Protein AF-A0A1X7T385-F1 (afdb_monomer_lite)

Radius of gyration: 18.66 Å; chains: 1; bounding box: 52×32×52 Å

Sequence (163 aa):
TSIYALPVKDVCILDEIYEFQWEFSDILNKTKDAFKPKLLSKVIDYLETHVHALLGPNKNNEAAMQGVKEELHNIESIKDLFMVLQRKYISWFNYELIVKLVDVFLPNNRSLKRTWSDYKEKLKDYLLNSGGLLTDADALEFGITDVPPGTRVMIAKVDRDDY

pLDDT: mean 78.43, std 21.64, range [30.3, 98.25]

Organism: Amphimedon queenslandica (NCBI:txid400682)

Foldseek 3Di:
DDPPPDPPPVVVLVVVVVVLQVLLVVLLVVLLVPDDFVCLVVVLVVCLVVLCVQCDDPRPDPVSSVVVNVCSVPDNGSVSVSVVCDVARAGSVRCVSSLVCCCVPVVVPVVSNVSVVVSVVVVVCCVVVVVPQFDQDDCVVVPNDPDPPPDGDGDHDDPDDHD

Secondary structure (DSSP, 8-state):
----------HHHHHHHHHHHHHHHHHHHHHHHHS-GGGHHHHHHHHHHTHHHHH-TTS--HHHHHHHHHHHHT--SHHHHHHHHHHHT--SS--HHHHHHHHHH-TT-HHHHHHHHHHHHHHHHHHHH-SSS-----GGGGT--SSPTTPPPP----SSS--

Structure (mmCIF, N/CA/C/O backbone):
data_AF-A0A1X7T385-F1
#
_entry.id   AF-A0A1X7T385-F1
#
loop_
_atom_site.group_PDB
_atom_site.id
_atom_site.type_symbol
_atom_site.label_atom_id
_atom_site.label_alt_id
_atom_site.label_comp_id
_atom_site.label_asym_id
_atom_site.label_entity_id
_atom_site.label_seq_id
_atom_site.pdbx_PDB_ins_code
_atom_site.Cartn_x
_atom_site.Cartn_y
_atom_site.Cartn_z
_atom_site.occupancy
_atom_site.B_iso_or_equiv
_atom_site.auth_seq_id
_atom_site.auth_comp_id
_atom_site.auth_asym_id
_atom_site.auth_atom_id
_atom_site.pdbx_PDB_model_num
ATOM 1 N N . THR A 1 1 ? 38.751 12.475 -33.445 1.00 33.59 1 THR A N 1
ATOM 2 C CA . THR A 1 1 ? 37.359 12.950 -33.558 1.00 33.59 1 THR A CA 1
ATOM 3 C C . THR A 1 1 ? 36.572 12.357 -32.412 1.00 33.59 1 THR A C 1
ATOM 5 O O . THR A 1 1 ? 36.257 11.179 -32.463 1.00 33.59 1 THR A O 1
ATOM 8 N N . SER A 1 2 ? 36.385 13.114 -31.328 1.00 30.31 2 SER A N 1
ATOM 9 C CA . SER A 1 2 ? 35.578 12.679 -30.181 1.00 30.31 2 SER A CA 1
ATOM 10 C C . SER A 1 2 ? 34.128 13.045 -30.476 1.00 30.31 2 SER A C 1
ATOM 12 O O . SER A 1 2 ? 33.809 14.229 -30.578 1.00 30.31 2 SER A O 1
ATOM 14 N N . ILE A 1 3 ? 33.279 12.045 -30.701 1.00 30.30 3 ILE A N 1
ATOM 15 C CA . ILE A 1 3 ? 31.838 12.251 -30.834 1.00 30.30 3 ILE A CA 1
ATOM 16 C C . ILE A 1 3 ? 31.303 12.263 -29.406 1.00 30.30 3 ILE A C 1
ATOM 18 O O . ILE A 1 3 ? 31.036 11.216 -28.824 1.00 30.30 3 ILE A O 1
ATOM 22 N N . TYR A 1 4 ? 31.196 13.454 -28.822 1.00 34.31 4 TYR A N 1
ATOM 23 C CA . TYR A 1 4 ? 30.335 13.654 -27.664 1.00 34.31 4 TYR A CA 1
ATOM 24 C C . TYR A 1 4 ? 28.898 13.421 -28.134 1.00 34.31 4 TYR A C 1
ATOM 26 O O . TYR A 1 4 ? 28.239 14.332 -28.633 1.00 34.31 4 TYR A O 1
ATOM 34 N N . ALA A 1 5 ? 28.432 12.178 -28.029 1.00 32.97 5 ALA A N 1
ATOM 35 C CA . ALA A 1 5 ? 27.012 11.896 -28.021 1.00 32.97 5 ALA A CA 1
ATOM 36 C C . ALA A 1 5 ? 26.462 12.536 -26.742 1.00 32.97 5 ALA A C 1
ATOM 38 O O . ALA A 1 5 ? 26.707 12.058 -25.635 1.00 32.97 5 ALA A O 1
ATOM 39 N N . LEU A 1 6 ? 25.786 13.676 -26.891 1.00 35.19 6 LEU A N 1
ATOM 40 C CA . LEU A 1 6 ? 24.875 14.165 -25.862 1.00 35.19 6 LEU A CA 1
ATOM 41 C C . LEU A 1 6 ? 23.955 12.991 -25.497 1.00 35.19 6 LEU A C 1
ATOM 43 O O . LEU A 1 6 ? 23.454 12.348 -26.425 1.00 35.19 6 LEU A O 1
ATOM 47 N N . PRO A 1 7 ? 23.734 12.678 -24.206 1.00 40.31 7 PRO A N 1
ATOM 48 C CA . PRO A 1 7 ? 22.758 11.669 -23.855 1.00 40.31 7 PRO A CA 1
ATOM 49 C C . PRO A 1 7 ? 21.429 12.222 -24.348 1.00 40.31 7 PRO A C 1
ATOM 51 O O . PRO A 1 7 ? 20.916 13.209 -23.813 1.00 40.31 7 PRO A O 1
ATOM 54 N N . VAL A 1 8 ? 20.909 11.637 -25.424 1.00 39.66 8 VAL A N 1
ATOM 55 C CA . VAL A 1 8 ? 19.504 11.777 -25.768 1.00 39.66 8 VAL A CA 1
ATOM 56 C C . VAL A 1 8 ? 18.807 11.178 -24.558 1.00 39.66 8 VAL A C 1
ATOM 58 O O . VAL A 1 8 ? 18.740 9.964 -24.419 1.00 39.66 8 VAL A O 1
ATOM 61 N N . LYS A 1 9 ? 18.435 12.023 -23.590 1.00 44.94 9 LYS A N 1
ATOM 62 C CA . LYS A 1 9 ? 17.489 11.642 -22.549 1.00 44.94 9 LYS A CA 1
ATOM 63 C C . LYS A 1 9 ? 16.287 11.152 -23.328 1.00 44.94 9 LYS A C 1
ATOM 65 O O . LYS A 1 9 ? 15.643 11.965 -23.987 1.00 44.94 9 LYS A O 1
ATOM 70 N N . ASP A 1 10 ? 16.103 9.841 -23.354 1.00 53.50 10 ASP A 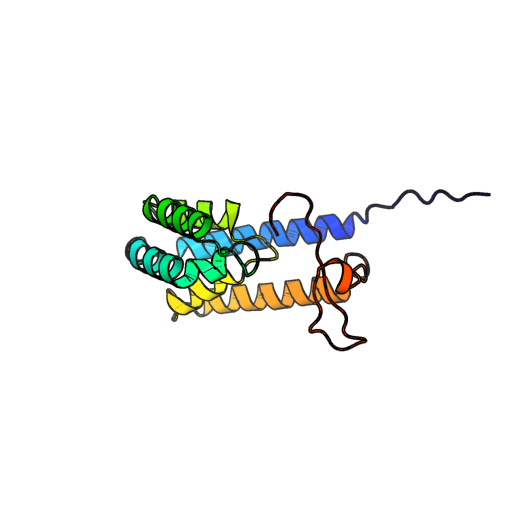N 1
ATOM 71 C CA . ASP A 1 10 ? 15.069 9.184 -24.133 1.00 53.50 10 ASP A CA 1
ATOM 72 C C . ASP A 1 10 ? 13.727 9.699 -23.613 1.00 53.50 10 ASP A C 1
ATOM 74 O O . ASP A 1 10 ? 13.248 9.285 -22.559 1.00 53.50 10 ASP A O 1
ATOM 78 N N . VAL A 1 11 ? 13.176 10.710 -24.287 1.00 53.72 11 VAL A N 1
ATOM 79 C CA . VAL A 1 11 ? 11.962 11.420 -23.863 1.00 53.72 11 VAL A CA 1
ATOM 80 C C . VAL A 1 11 ? 10.819 10.417 -23.679 1.00 53.72 11 VAL A C 1
ATOM 82 O O . VAL A 1 11 ? 10.087 10.505 -22.700 1.00 53.72 11 VAL A O 1
ATOM 85 N N . CYS A 1 12 ? 10.784 9.378 -24.519 1.00 58.69 12 CYS A N 1
ATOM 86 C CA . CYS A 1 12 ? 9.847 8.261 -24.435 1.00 58.69 12 CYS A CA 1
ATOM 87 C C . CYS A 1 12 ? 9.890 7.526 -23.082 1.00 58.69 12 CYS A C 1
ATOM 89 O O . CYS A 1 12 ? 8.848 7.171 -22.545 1.00 58.69 12 CYS A O 1
ATOM 91 N N . ILE A 1 13 ? 11.076 7.329 -22.496 1.00 60.28 13 ILE A N 1
ATOM 92 C CA . ILE A 1 13 ? 11.224 6.638 -21.205 1.00 60.28 13 ILE A CA 1
ATOM 93 C C . ILE A 1 13 ? 10.662 7.495 -20.065 1.00 60.28 13 ILE A C 1
ATOM 95 O O . ILE A 1 13 ? 10.033 6.973 -19.144 1.00 60.28 13 ILE A O 1
ATOM 99 N N . LEU A 1 14 ? 10.890 8.811 -20.115 1.00 64.38 14 LEU A N 1
ATOM 100 C CA . LEU A 1 14 ? 10.372 9.742 -19.110 1.00 64.38 14 LEU A CA 1
ATOM 101 C C . LEU A 1 14 ? 8.848 9.874 -19.191 1.00 64.38 14 LEU A C 1
ATOM 103 O O . LEU A 1 14 ? 8.202 9.938 -18.145 1.00 64.38 14 LEU A O 1
ATOM 107 N N . ASP A 1 15 ? 8.292 9.858 -20.402 1.00 73.31 15 ASP A N 1
ATOM 108 C CA . ASP A 1 15 ? 6.846 9.859 -20.623 1.00 73.31 15 ASP A CA 1
ATOM 109 C C . ASP A 1 15 ? 6.210 8.578 -20.055 1.00 73.31 15 ASP A C 1
ATOM 111 O O . ASP A 1 15 ? 5.235 8.650 -19.313 1.00 73.31 15 ASP A O 1
ATOM 115 N N . GLU A 1 16 ? 6.806 7.403 -20.282 1.00 75.56 16 GLU A N 1
ATOM 116 C CA . GLU A 1 16 ? 6.293 6.138 -19.734 1.00 75.56 16 GLU A CA 1
ATOM 117 C C . GLU A 1 16 ? 6.345 6.085 -18.195 1.00 75.56 16 GLU A C 1
ATOM 119 O O . GLU A 1 16 ? 5.379 5.653 -17.562 1.00 75.56 16 GLU A O 1
ATOM 124 N N . ILE A 1 17 ? 7.420 6.576 -17.561 1.00 81.19 17 ILE A N 1
ATOM 125 C CA . ILE A 1 17 ? 7.496 6.678 -16.089 1.00 81.19 17 ILE A CA 1
ATOM 126 C C . ILE A 1 17 ? 6.423 7.625 -15.552 1.00 81.19 17 ILE A C 1
ATOM 128 O O . ILE A 1 17 ? 5.809 7.338 -14.521 1.00 81.19 17 ILE A O 1
ATOM 132 N N . TYR A 1 18 ? 6.200 8.753 -16.226 1.00 81.56 18 TYR A N 1
ATOM 133 C CA . TYR A 1 18 ? 5.157 9.697 -15.842 1.00 81.56 18 TYR A CA 1
ATOM 134 C C . TYR A 1 18 ? 3.771 9.042 -15.889 1.00 81.56 18 TYR A C 1
ATOM 136 O O . TYR A 1 18 ? 3.006 9.162 -14.930 1.00 81.56 18 TYR A O 1
ATOM 144 N N . GLU A 1 19 ? 3.485 8.262 -16.934 1.00 88.69 19 GLU A N 1
ATOM 145 C CA . GLU A 1 19 ? 2.245 7.489 -17.037 1.00 88.69 19 GLU A CA 1
ATOM 146 C C . GLU A 1 19 ? 2.098 6.473 -15.892 1.00 88.69 19 GLU A C 1
ATOM 148 O O . GLU A 1 19 ? 1.021 6.371 -15.303 1.00 88.69 19 GLU A O 1
ATOM 153 N N . PHE A 1 20 ? 3.169 5.773 -15.493 1.00 89.38 20 PHE A N 1
ATOM 154 C CA . PHE A 1 20 ? 3.126 4.883 -14.322 1.00 89.38 20 PHE A CA 1
ATOM 155 C C . PHE A 1 20 ? 2.845 5.632 -13.020 1.00 89.38 20 PHE A C 1
ATOM 157 O O . PHE A 1 20 ? 2.046 5.170 -12.207 1.00 89.38 20 PHE A O 1
ATOM 164 N N . GLN A 1 21 ? 3.470 6.791 -12.807 1.00 89.38 21 GLN A N 1
ATOM 165 C CA . GLN A 1 21 ? 3.222 7.615 -11.620 1.00 89.38 21 GLN A CA 1
ATOM 166 C C . GLN A 1 21 ? 1.773 8.105 -11.560 1.00 89.38 21 GLN A C 1
ATOM 168 O O . GLN A 1 21 ? 1.163 8.127 -10.482 1.00 89.38 21 GLN A O 1
ATOM 173 N N . TRP A 1 22 ? 1.216 8.479 -12.712 1.00 93.12 22 TRP A N 1
ATOM 174 C CA . TRP A 1 22 ? -0.162 8.934 -12.823 1.00 93.12 22 TRP A CA 1
ATOM 175 C C . TRP A 1 22 ? -1.153 7.792 -12.588 1.00 93.12 22 TRP A C 1
ATOM 177 O O . TRP A 1 22 ? -2.027 7.892 -11.725 1.00 93.12 22 TRP A O 1
ATOM 187 N N . GLU A 1 23 ? -0.966 6.665 -13.275 1.00 95.94 23 GLU A N 1
ATOM 188 C CA . GLU A 1 23 ? -1.800 5.475 -13.116 1.00 95.94 23 GLU A CA 1
ATOM 189 C C . GLU A 1 23 ? -1.742 4.936 -11.682 1.00 95.94 23 GLU A C 1
ATOM 191 O O . GLU A 1 23 ? -2.782 4.651 -11.085 1.00 95.94 23 GLU A O 1
ATOM 196 N N . PHE A 1 24 ? -0.550 4.869 -11.082 1.00 95.88 24 PHE A N 1
ATOM 197 C CA . PHE A 1 24 ? -0.391 4.527 -9.672 1.00 95.88 24 PHE A CA 1
ATOM 198 C C . PHE A 1 24 ? -1.223 5.445 -8.776 1.00 95.88 24 PHE A C 1
ATOM 200 O O . PHE A 1 24 ? -1.940 4.960 -7.901 1.00 95.88 24 PHE A O 1
ATOM 207 N N . SER A 1 25 ? -1.164 6.760 -9.002 1.00 95.50 25 SER A N 1
ATOM 208 C CA . SER A 1 25 ? -1.915 7.739 -8.211 1.00 95.50 25 SER A CA 1
ATOM 209 C C . SER A 1 25 ? -3.428 7.530 -8.334 1.00 95.50 25 SER A C 1
ATOM 211 O O . SER A 1 25 ? -4.141 7.573 -7.328 1.00 95.50 25 SER A O 1
ATOM 213 N N . ASP A 1 26 ? -3.920 7.213 -9.532 1.00 97.75 26 ASP A N 1
ATOM 214 C CA . ASP A 1 26 ? -5.331 6.903 -9.775 1.00 97.75 26 ASP A CA 1
ATOM 215 C C . ASP A 1 26 ? -5.773 5.610 -9.079 1.00 97.75 26 ASP A C 1
ATOM 217 O O . ASP A 1 26 ? -6.832 5.565 -8.438 1.00 97.75 26 ASP A O 1
ATOM 221 N N . ILE A 1 27 ? -4.972 4.545 -9.178 1.00 98.00 27 ILE A N 1
ATOM 222 C CA . ILE A 1 27 ? -5.257 3.264 -8.520 1.00 98.00 27 ILE A CA 1
ATOM 223 C C . ILE A 1 27 ? -5.192 3.428 -6.997 1.00 98.00 27 ILE A C 1
ATOM 225 O O . ILE A 1 27 ? -6.048 2.899 -6.278 1.00 98.00 27 ILE A O 1
ATOM 229 N N . LEU A 1 28 ? -4.226 4.193 -6.487 1.00 97.69 28 LEU A N 1
ATOM 230 C CA . LEU A 1 28 ? -4.078 4.477 -5.065 1.00 97.69 28 LEU A CA 1
ATOM 231 C C . LEU A 1 28 ? -5.268 5.280 -4.535 1.00 97.69 28 LEU A C 1
ATOM 233 O O . LEU A 1 28 ? -5.810 4.942 -3.482 1.00 97.69 28 LEU A O 1
ATOM 237 N N . ASN A 1 29 ? -5.733 6.285 -5.281 1.00 97.50 29 ASN A N 1
ATOM 238 C CA . ASN A 1 29 ? -6.905 7.068 -4.904 1.00 97.50 29 ASN A CA 1
ATOM 239 C C . ASN A 1 29 ? -8.171 6.195 -4.853 1.00 97.50 29 ASN A C 1
ATOM 241 O O . ASN A 1 29 ? -8.882 6.203 -3.847 1.00 97.50 29 ASN A O 1
ATOM 245 N N . LYS A 1 30 ? -8.392 5.350 -5.871 1.00 97.81 30 LYS A N 1
ATOM 246 C CA . LYS A 1 30 ? -9.484 4.355 -5.875 1.00 97.81 30 LYS A CA 1
ATOM 247 C C . LYS A 1 30 ? -9.374 3.374 -4.707 1.00 97.81 30 LYS A C 1
ATOM 249 O O . LYS A 1 30 ? -10.385 2.989 -4.121 1.00 97.81 30 LYS A O 1
ATOM 254 N N . THR A 1 31 ? -8.153 2.964 -4.365 1.00 98.25 31 THR A N 1
ATOM 255 C CA . THR A 1 31 ? -7.894 2.066 -3.236 1.00 98.25 31 THR A CA 1
ATOM 256 C C . THR A 1 31 ? -8.280 2.730 -1.924 1.00 98.25 31 THR A C 1
ATOM 258 O O . THR A 1 31 ? -9.080 2.167 -1.183 1.00 98.25 31 THR A O 1
ATOM 261 N N . LYS A 1 32 ? -7.783 3.943 -1.666 1.00 97.94 32 LYS A N 1
ATOM 262 C CA . LYS A 1 32 ? -8.115 4.747 -0.484 1.00 97.94 32 LYS A CA 1
ATOM 263 C C . LYS A 1 32 ? -9.628 4.893 -0.310 1.00 97.94 32 LYS A C 1
ATOM 265 O O . LYS A 1 32 ? -10.135 4.643 0.780 1.00 97.94 32 LYS A O 1
ATOM 270 N N . ASP A 1 33 ? -10.352 5.221 -1.377 1.00 97.44 33 ASP A N 1
ATOM 271 C CA . ASP A 1 33 ? -11.806 5.422 -1.325 1.00 97.44 33 ASP A CA 1
ATOM 272 C C . ASP A 1 33 ? -12.579 4.129 -0.991 1.00 97.44 33 ASP A C 1
ATOM 274 O O . ASP A 1 33 ? -13.685 4.174 -0.445 1.00 97.44 33 ASP A O 1
ATOM 278 N N . ALA A 1 34 ? -11.996 2.955 -1.257 1.00 97.69 34 ALA A N 1
ATOM 279 C CA . ALA A 1 34 ? -12.579 1.669 -0.882 1.00 97.69 34 ALA A CA 1
ATOM 280 C C . ALA A 1 34 ? -12.410 1.333 0.616 1.00 97.69 34 ALA A C 1
ATOM 282 O O . ALA A 1 34 ? -13.168 0.512 1.151 1.00 97.69 34 ALA A O 1
ATOM 283 N N . PHE A 1 35 ? -11.452 1.955 1.313 1.00 97.81 35 PHE A N 1
ATOM 284 C CA . PHE A 1 35 ? -11.240 1.750 2.745 1.00 97.81 35 PHE A CA 1
ATOM 285 C C . PHE A 1 35 ? -12.243 2.561 3.568 1.00 97.81 35 PHE A C 1
ATOM 287 O O . PHE A 1 35 ? -12.204 3.786 3.652 1.00 97.81 35 PHE A O 1
ATOM 294 N N . LYS A 1 36 ? -13.153 1.854 4.243 1.00 96.38 36 LYS A N 1
ATOM 295 C CA . LYS A 1 36 ? -14.134 2.487 5.134 1.00 96.38 36 LYS A CA 1
ATOM 296 C C . LYS A 1 36 ? -13.444 3.009 6.403 1.00 96.38 36 LYS A C 1
ATOM 298 O O . LYS A 1 36 ? -12.631 2.271 6.956 1.00 96.38 36 LYS A O 1
ATOM 303 N N . PRO A 1 37 ? -13.852 4.167 6.963 1.00 97.19 37 PRO A N 1
ATOM 304 C CA . PRO A 1 37 ? -13.252 4.726 8.183 1.00 97.19 37 PRO A CA 1
ATOM 305 C C . PRO A 1 37 ? -13.163 3.742 9.357 1.00 97.19 37 PRO A C 1
ATOM 307 O O . PRO A 1 37 ? -12.160 3.687 10.053 1.00 97.19 37 PRO A O 1
ATOM 310 N N . LYS A 1 38 ? -14.168 2.872 9.520 1.00 96.38 38 LYS A N 1
ATOM 311 C CA . LYS A 1 38 ? -14.196 1.825 10.558 1.00 96.38 38 LYS A CA 1
ATOM 312 C C . LYS A 1 38 ? -13.086 0.767 10.463 1.00 96.38 38 LYS A C 1
ATOM 314 O O . LYS A 1 38 ? -12.974 -0.065 11.357 1.00 96.38 38 LYS A O 1
ATOM 319 N N . LEU A 1 39 ? -12.359 0.708 9.347 1.00 97.00 39 LEU A N 1
ATOM 320 C CA . LEU A 1 39 ? -11.226 -0.200 9.172 1.00 97.00 39 LEU A CA 1
ATOM 321 C C . LEU A 1 39 ? -9.930 0.396 9.721 1.00 97.00 39 LEU A C 1
ATOM 323 O O . LEU A 1 39 ? -8.994 -0.367 9.916 1.00 97.00 39 LEU A O 1
ATOM 327 N N . LEU A 1 40 ? -9.881 1.708 9.983 1.00 97.81 40 LEU A N 1
ATOM 328 C CA . LEU A 1 40 ? -8.653 2.425 10.317 1.00 97.81 40 LEU A CA 1
ATOM 329 C C . LEU A 1 40 ? -7.874 1.765 11.456 1.00 97.81 40 LEU A C 1
ATOM 331 O O . LEU A 1 40 ? -6.721 1.409 11.248 1.00 97.81 40 LEU A O 1
ATOM 335 N N . SER A 1 41 ? -8.512 1.534 12.608 1.00 97.00 41 SER A N 1
ATOM 336 C CA . SER A 1 41 ? -7.838 0.924 13.762 1.00 97.00 41 SER A CA 1
ATOM 337 C C . SER A 1 41 ? -7.253 -0.445 13.427 1.00 97.00 41 SER A C 1
ATOM 339 O O . SER A 1 41 ? -6.088 -0.696 13.687 1.00 97.00 41 SER A O 1
ATOM 341 N N . LYS A 1 42 ? -8.013 -1.296 12.729 1.00 97.75 42 LYS A N 1
ATOM 342 C CA . LYS A 1 42 ? -7.533 -2.625 12.325 1.00 97.75 42 LYS A CA 1
ATOM 343 C C . LYS A 1 42 ? -6.356 -2.557 11.354 1.00 97.75 42 LYS A C 1
ATOM 345 O O . LYS A 1 42 ? -5.514 -3.448 11.362 1.00 97.75 42 LYS A O 1
ATOM 350 N N . VAL A 1 43 ? -6.331 -1.547 10.484 1.00 97.69 43 VAL A N 1
ATOM 351 C CA . VAL A 1 43 ? -5.217 -1.332 9.557 1.00 97.69 43 VAL A CA 1
ATOM 352 C C . VAL A 1 43 ? -3.982 -0.852 10.312 1.00 97.69 43 VAL A C 1
ATOM 354 O O . VAL A 1 43 ? -2.905 -1.382 10.061 1.00 97.69 43 VAL A O 1
ATOM 357 N N . ILE A 1 44 ? -4.137 0.083 11.254 1.00 97.44 44 ILE A N 1
ATOM 358 C CA . ILE A 1 44 ? -3.052 0.540 12.133 1.00 97.44 44 ILE A CA 1
ATOM 359 C C . ILE A 1 44 ? -2.482 -0.645 12.922 1.00 97.44 44 ILE A C 1
ATOM 361 O O . ILE A 1 44 ? -1.294 -0.916 12.78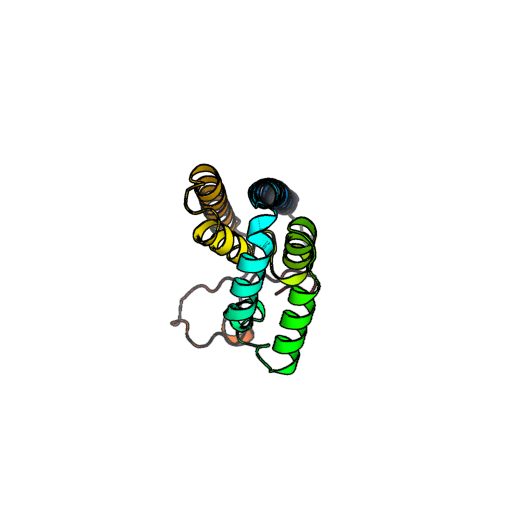9 1.00 97.44 44 ILE A O 1
ATOM 365 N N . ASP A 1 45 ? -3.321 -1.428 13.608 1.00 96.69 45 ASP A N 1
ATOM 366 C CA . ASP A 1 45 ? -2.893 -2.611 14.375 1.00 96.69 45 ASP A CA 1
ATOM 367 C C . ASP A 1 45 ? -2.102 -3.606 13.503 1.00 96.69 45 ASP A C 1
ATOM 369 O O . ASP A 1 45 ? -1.081 -4.177 13.907 1.00 96.69 45 ASP A O 1
ATOM 373 N N . TYR A 1 46 ? -2.564 -3.817 12.266 1.00 96.81 46 TYR A N 1
ATOM 374 C CA . TYR A 1 46 ? -1.879 -4.677 11.309 1.00 96.81 46 TYR A CA 1
ATOM 375 C C . TYR A 1 46 ? -0.518 -4.107 10.906 1.00 96.81 46 TYR A C 1
ATOM 377 O O . TYR A 1 46 ? 0.459 -4.851 10.875 1.00 96.81 46 TYR A O 1
ATOM 385 N N . LEU A 1 47 ? -0.427 -2.809 10.614 1.00 95.75 47 LEU A N 1
ATOM 386 C CA . LEU A 1 47 ? 0.835 -2.159 10.260 1.00 95.75 47 LEU A CA 1
ATOM 387 C C . LEU A 1 47 ? 1.819 -2.155 11.435 1.00 95.75 47 LEU A C 1
ATOM 389 O O . LEU A 1 47 ? 2.985 -2.482 11.230 1.00 95.75 47 LEU A O 1
ATOM 393 N N . GLU A 1 48 ? 1.353 -1.898 12.658 1.00 94.00 48 GLU A N 1
ATOM 394 C CA . GLU A 1 48 ? 2.158 -1.959 13.885 1.00 94.00 48 GLU A CA 1
ATOM 395 C C . GLU A 1 48 ? 2.749 -3.353 14.130 1.00 94.00 48 GLU A C 1
ATOM 397 O O . GLU A 1 48 ? 3.914 -3.490 14.515 1.00 94.00 48 GLU A O 1
ATOM 402 N N . THR A 1 49 ? 1.968 -4.400 13.847 1.00 93.19 49 THR A N 1
ATOM 403 C CA . THR A 1 49 ? 2.431 -5.795 13.922 1.00 93.19 49 THR A CA 1
ATOM 404 C C . THR A 1 49 ? 3.515 -6.092 12.878 1.00 93.19 49 THR A C 1
ATOM 406 O O . THR A 1 49 ? 4.381 -6.937 13.097 1.00 93.19 49 THR A O 1
ATOM 409 N N . HIS A 1 50 ? 3.504 -5.379 11.750 1.00 91.12 50 HIS A N 1
ATOM 410 C CA . HIS A 1 50 ? 4.396 -5.609 10.613 1.00 91.12 50 HIS A CA 1
ATOM 411 C C . HIS A 1 50 ? 5.435 -4.492 10.413 1.00 91.12 50 HIS A C 1
ATOM 413 O O . HIS A 1 50 ? 6.004 -4.380 9.328 1.00 91.12 50 HIS A O 1
ATOM 419 N N . VAL A 1 51 ? 5.749 -3.702 11.447 1.00 88.00 51 VAL A N 1
ATOM 420 C CA . VAL A 1 51 ? 6.707 -2.576 11.365 1.00 88.00 51 VAL A CA 1
ATOM 421 C C . VAL A 1 51 ? 8.070 -2.993 10.809 1.00 88.00 51 VAL A C 1
ATOM 423 O O . VAL A 1 51 ? 8.667 -2.257 10.028 1.00 88.00 51 VAL A O 1
ATOM 426 N N . HIS A 1 52 ? 8.546 -4.197 11.131 1.00 81.69 52 HIS A N 1
ATOM 427 C CA . HIS A 1 52 ? 9.792 -4.720 10.561 1.00 81.69 52 HIS A CA 1
ATOM 428 C C . HIS A 1 52 ? 9.760 -4.806 9.029 1.00 81.69 52 HIS A C 1
ATOM 430 O O . HIS A 1 52 ? 10.768 -4.542 8.380 1.00 81.69 52 HIS A O 1
ATOM 436 N N . ALA A 1 53 ? 8.609 -5.149 8.444 1.00 80.94 53 ALA A N 1
ATOM 437 C CA . ALA A 1 53 ? 8.445 -5.198 6.996 1.00 80.94 53 ALA A CA 1
ATOM 438 C C . ALA A 1 53 ? 8.371 -3.794 6.375 1.00 80.94 53 ALA A C 1
ATOM 440 O O . ALA A 1 53 ? 8.778 -3.630 5.232 1.00 80.94 53 ALA A O 1
ATOM 441 N N . LEU A 1 54 ? 7.892 -2.791 7.122 1.00 81.44 54 LEU A N 1
ATOM 442 C CA . LEU A 1 54 ? 7.848 -1.391 6.678 1.00 81.44 54 LEU A CA 1
ATOM 443 C C . LEU A 1 54 ? 9.234 -0.740 6.645 1.00 81.44 54 LEU A C 1
ATOM 445 O O . LEU A 1 54 ? 9.522 0.050 5.755 1.00 81.44 54 LEU A O 1
ATOM 449 N N . LEU A 1 55 ? 10.093 -1.066 7.613 1.00 76.31 55 LEU A N 1
ATOM 450 C CA . LEU A 1 55 ? 11.447 -0.509 7.713 1.00 76.31 55 LEU A CA 1
ATOM 451 C C . LEU A 1 55 ? 12.460 -1.192 6.785 1.00 76.31 55 LEU A C 1
ATOM 453 O O . LEU A 1 55 ? 13.542 -0.652 6.542 1.00 76.31 55 LEU A O 1
ATOM 457 N N . GLY A 1 56 ? 12.129 -2.386 6.295 1.00 70.75 56 GLY A N 1
ATOM 458 C CA . GLY A 1 56 ? 13.057 -3.234 5.563 1.00 70.75 56 GLY A CA 1
ATOM 459 C C . GLY A 1 56 ? 14.166 -3.822 6.454 1.00 70.75 56 GLY A C 1
ATOM 460 O O . GLY A 1 56 ? 14.293 -3.495 7.639 1.00 70.75 56 GLY A O 1
ATOM 461 N N . PRO A 1 57 ? 15.001 -4.712 5.893 1.00 66.75 57 PRO A N 1
ATOM 462 C CA . PRO A 1 57 ? 15.979 -5.487 6.661 1.00 66.75 57 PRO A CA 1
ATOM 463 C C . PRO A 1 57 ? 17.085 -4.634 7.305 1.00 66.75 57 PRO A C 1
ATOM 465 O O . PRO A 1 57 ? 17.615 -5.016 8.343 1.00 66.75 57 PRO A O 1
ATOM 468 N N . ASN A 1 58 ? 17.405 -3.468 6.734 1.00 59.16 58 ASN A N 1
ATOM 469 C CA . ASN A 1 58 ? 18.582 -2.676 7.114 1.00 59.16 58 ASN A CA 1
ATOM 470 C C . ASN A 1 58 ? 18.320 -1.603 8.187 1.00 59.16 58 ASN A C 1
ATOM 472 O O . ASN A 1 58 ? 19.271 -1.039 8.724 1.00 59.16 58 ASN A O 1
ATOM 476 N N . LYS A 1 59 ? 17.054 -1.280 8.491 1.00 66.50 59 LYS A N 1
ATOM 477 C CA . LYS A 1 59 ? 16.680 -0.186 9.416 1.00 66.50 59 LYS A CA 1
ATOM 478 C C . LYS A 1 59 ? 15.857 -0.668 10.617 1.00 66.50 59 LYS A C 1
ATOM 480 O O . LYS A 1 59 ? 15.213 0.132 11.287 1.00 66.50 59 LYS A O 1
ATOM 485 N N . ASN A 1 60 ? 15.882 -1.964 10.918 1.00 68.44 60 ASN A N 1
ATOM 486 C CA . ASN A 1 60 ? 15.022 -2.617 11.913 1.00 68.44 60 ASN A CA 1
ATOM 487 C C . ASN A 1 60 ? 15.459 -2.439 13.386 1.00 68.44 60 ASN A C 1
ATOM 489 O O . ASN A 1 60 ? 15.224 -3.328 14.205 1.00 68.44 60 ASN A O 1
ATOM 493 N N . ASN A 1 61 ? 16.076 -1.308 13.742 1.00 82.75 61 ASN A N 1
ATOM 494 C CA . ASN A 1 61 ? 16.434 -1.029 15.134 1.00 82.75 61 ASN A CA 1
ATOM 495 C C . ASN A 1 61 ? 15.223 -0.544 15.956 1.00 82.75 61 ASN A C 1
ATOM 497 O O . ASN A 1 61 ? 14.244 -0.028 15.416 1.00 82.75 61 ASN A O 1
ATOM 501 N N . GLU A 1 62 ? 15.303 -0.701 17.277 1.00 85.19 62 GLU A N 1
ATOM 502 C CA . GLU A 1 62 ? 14.193 -0.426 18.199 1.00 85.19 62 GLU A CA 1
ATOM 503 C C . GLU A 1 62 ? 13.708 1.033 18.142 1.00 85.19 62 GLU A C 1
ATOM 505 O O . GLU A 1 62 ? 12.505 1.283 18.148 1.00 85.19 62 GLU A O 1
ATOM 510 N N . ALA A 1 63 ? 14.625 1.994 17.990 1.00 87.50 63 ALA A N 1
ATOM 511 C CA . ALA A 1 63 ? 14.285 3.412 17.879 1.00 87.50 63 ALA A CA 1
ATOM 512 C C . ALA A 1 63 ? 13.493 3.724 16.598 1.00 87.50 63 ALA A C 1
ATOM 514 O O . ALA A 1 63 ? 12.494 4.440 16.642 1.00 87.50 63 ALA A O 1
ATOM 515 N N . ALA A 1 64 ? 13.902 3.156 15.460 1.00 85.00 64 ALA A N 1
ATOM 516 C CA . ALA A 1 64 ? 13.187 3.300 14.198 1.00 85.00 64 ALA A CA 1
ATOM 517 C C . ALA A 1 64 ? 11.798 2.658 14.283 1.00 85.00 64 ALA A C 1
ATOM 519 O O . ALA A 1 64 ? 10.816 3.263 13.861 1.00 85.00 64 ALA A O 1
ATOM 520 N N . MET A 1 65 ? 11.692 1.470 14.884 1.00 86.50 65 MET A N 1
ATOM 521 C CA . MET A 1 65 ? 10.403 0.804 15.076 1.00 86.50 65 MET A CA 1
ATOM 522 C C . MET A 1 65 ? 9.450 1.618 15.943 1.00 86.50 65 MET A C 1
ATOM 524 O O . MET A 1 65 ? 8.273 1.740 15.610 1.00 86.50 65 MET A O 1
ATOM 528 N N . GLN A 1 66 ? 9.955 2.170 17.045 1.00 90.00 66 GLN A N 1
ATOM 529 C CA . GLN A 1 66 ? 9.163 2.997 17.941 1.00 90.00 66 GLN A CA 1
ATOM 530 C C . GLN A 1 66 ? 8.688 4.273 17.235 1.00 90.00 66 GLN A C 1
ATOM 532 O O . GLN A 1 66 ? 7.511 4.609 17.327 1.00 90.00 66 GLN A O 1
ATOM 537 N N . GLY A 1 67 ? 9.551 4.905 16.432 1.00 91.12 67 GLY A N 1
ATOM 538 C CA . GLY A 1 67 ? 9.174 6.060 15.616 1.00 91.12 67 GLY A CA 1
ATOM 539 C C . GLY A 1 67 ? 8.065 5.758 14.602 1.00 91.12 67 GLY A C 1
ATOM 540 O O . GLY A 1 67 ? 7.145 6.559 14.451 1.00 91.12 67 GLY A O 1
ATOM 541 N N . VAL A 1 68 ? 8.097 4.590 13.946 1.00 90.56 68 VAL A N 1
ATOM 542 C CA . VAL A 1 68 ? 7.009 4.164 13.045 1.00 90.56 68 VAL A CA 1
ATOM 543 C C . VAL A 1 68 ? 5.713 3.938 13.821 1.00 90.56 68 VAL A C 1
ATOM 545 O O . VA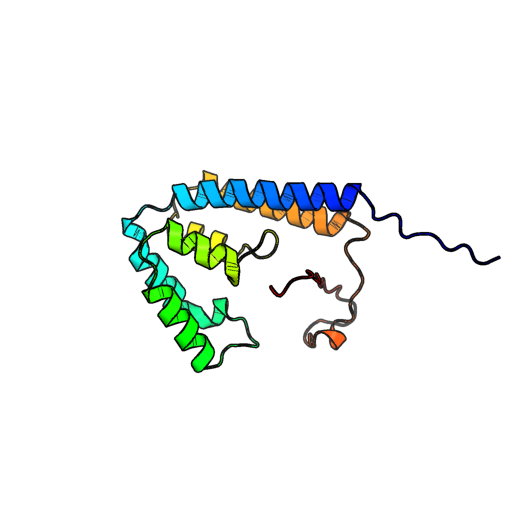L A 1 68 ? 4.660 4.388 13.383 1.00 90.56 68 VAL A O 1
ATOM 548 N N . LYS A 1 69 ? 5.763 3.271 14.979 1.00 92.12 69 LYS A N 1
ATOM 549 C CA . LYS A 1 69 ? 4.566 3.030 15.803 1.00 92.12 69 LYS A CA 1
ATOM 550 C C . LYS A 1 69 ? 3.934 4.331 16.292 1.00 92.12 69 LYS A C 1
ATOM 552 O O . LYS A 1 69 ? 2.727 4.497 16.188 1.00 92.12 69 LYS A O 1
ATOM 557 N N . GLU A 1 70 ? 4.741 5.272 16.771 1.00 93.00 70 GLU A N 1
ATOM 558 C CA . GLU A 1 70 ? 4.261 6.592 17.196 1.00 93.00 70 GLU A CA 1
ATOM 559 C C . GLU A 1 70 ? 3.642 7.375 16.037 1.00 93.00 70 GLU A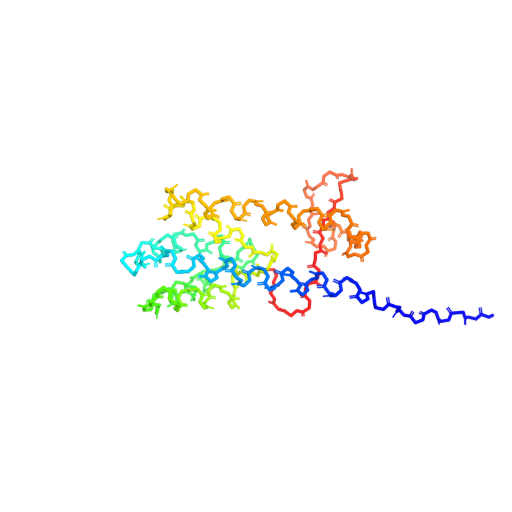 C 1
ATOM 561 O O . GLU A 1 70 ? 2.594 7.999 16.199 1.00 93.00 70 GLU A O 1
ATOM 566 N N . GLU A 1 71 ? 4.251 7.315 14.849 1.00 93.44 71 GLU A N 1
ATOM 567 C CA . GLU A 1 71 ? 3.673 7.903 13.642 1.00 93.44 71 GLU A CA 1
ATOM 568 C C . GLU A 1 71 ? 2.313 7.282 13.310 1.00 93.44 71 GLU A C 1
ATOM 570 O O . GLU A 1 71 ? 1.358 8.020 13.069 1.00 93.44 71 GLU A O 1
ATOM 575 N N . LEU A 1 72 ? 2.209 5.949 13.335 1.00 94.00 72 LEU A N 1
ATOM 576 C CA . LEU A 1 72 ? 0.966 5.234 13.050 1.00 94.00 72 LEU A CA 1
ATOM 577 C C . LEU A 1 72 ? -0.132 5.542 14.078 1.00 94.00 72 LEU A C 1
ATOM 579 O O . LEU A 1 72 ? -1.285 5.732 13.695 1.00 94.00 72 LEU A O 1
ATOM 583 N N . HIS A 1 73 ? 0.222 5.656 15.358 1.00 92.25 73 HIS A N 1
ATOM 584 C CA . HIS A 1 73 ? -0.709 5.981 16.439 1.00 92.25 73 HIS A CA 1
ATOM 585 C C . HIS A 1 73 ? -1.352 7.370 16.278 1.00 92.25 73 HIS A C 1
ATOM 587 O O . HIS A 1 73 ? -2.491 7.584 16.688 1.00 92.25 73 HIS A O 1
ATOM 593 N N . ASN A 1 74 ? -0.647 8.320 15.657 1.00 94.50 74 ASN A N 1
ATOM 594 C CA . ASN A 1 74 ? -1.142 9.683 15.441 1.00 94.50 74 ASN A CA 1
ATOM 595 C C . ASN A 1 74 ? -2.058 9.821 14.208 1.00 94.50 74 ASN A C 1
ATOM 597 O O . ASN A 1 74 ? -2.471 10.929 13.866 1.00 94.50 74 ASN A O 1
ATOM 601 N N . ILE A 1 75 ? -2.368 8.724 13.510 1.00 97.00 75 ILE A N 1
ATOM 602 C CA . ILE A 1 75 ? -3.212 8.739 12.313 1.00 97.00 75 ILE A CA 1
ATOM 603 C C . ILE A 1 75 ? -4.693 8.736 12.707 1.00 97.00 75 ILE A C 1
ATOM 605 O O . ILE A 1 75 ? -5.215 7.761 13.243 1.00 97.00 75 ILE A O 1
ATOM 609 N N . GLU A 1 76 ? -5.406 9.800 12.340 1.00 95.88 76 GLU A N 1
ATOM 610 C CA . GLU A 1 76 ? -6.817 9.987 12.711 1.00 95.88 76 GLU A CA 1
ATOM 611 C C . GLU A 1 76 ? -7.808 9.573 11.611 1.00 95.88 76 GLU A C 1
ATOM 613 O O . GLU A 1 76 ? -9.003 9.393 11.865 1.00 95.88 76 GLU A O 1
ATOM 618 N N . SER A 1 77 ? -7.345 9.397 10.370 1.00 98.00 77 SER A N 1
ATOM 619 C CA . SER A 1 77 ? -8.215 9.050 9.246 1.00 98.00 77 SER A CA 1
ATOM 620 C C . SER A 1 77 ? -7.552 8.133 8.217 1.00 98.00 77 SER A C 1
ATOM 622 O O . SER A 1 77 ? -6.333 8.070 8.082 1.00 98.00 77 SER A O 1
ATOM 624 N N . ILE A 1 78 ? -8.376 7.453 7.408 1.00 98.12 78 ILE A N 1
ATOM 625 C CA . ILE A 1 78 ? -7.901 6.688 6.238 1.00 98.12 78 ILE A CA 1
ATOM 626 C C . ILE A 1 78 ? -7.151 7.598 5.259 1.00 98.12 78 ILE A C 1
ATOM 628 O O . ILE A 1 78 ? -6.197 7.170 4.617 1.00 98.12 78 ILE A O 1
ATOM 632 N N . LYS A 1 79 ? -7.556 8.866 5.142 1.00 97.19 79 LYS A N 1
ATOM 633 C CA . LYS A 1 79 ? -6.850 9.820 4.290 1.00 97.19 79 LYS A CA 1
ATOM 634 C C . LYS A 1 79 ? -5.435 10.057 4.815 1.00 97.19 79 LYS A C 1
ATOM 636 O O . LYS A 1 79 ? -4.497 9.973 4.028 1.00 97.19 79 LYS A O 1
ATOM 641 N N . ASP A 1 80 ? -5.289 10.300 6.115 1.00 97.38 80 ASP A N 1
ATOM 642 C CA . ASP A 1 80 ? -3.985 10.536 6.741 1.00 97.38 80 ASP A CA 1
ATOM 643 C C . ASP A 1 80 ? -3.093 9.305 6.631 1.00 97.38 80 ASP A C 1
ATOM 645 O O . ASP A 1 80 ? -1.928 9.430 6.259 1.00 97.38 80 ASP A O 1
ATOM 649 N N . LEU A 1 81 ? -3.673 8.115 6.815 1.00 97.50 81 LEU A N 1
ATOM 650 C CA . LEU A 1 81 ? -2.983 6.851 6.594 1.00 97.50 81 LEU A CA 1
ATOM 651 C C . LEU A 1 81 ? -2.365 6.785 5.199 1.00 97.50 81 LEU A C 1
ATOM 653 O O . LEU A 1 81 ? -1.165 6.573 5.061 1.00 97.50 81 LEU A O 1
ATOM 657 N N . PHE A 1 82 ? -3.171 6.986 4.157 1.00 96.81 82 PHE A N 1
ATOM 658 C CA . PHE A 1 82 ? -2.676 6.901 2.786 1.00 96.81 82 PHE A CA 1
ATOM 659 C C . PHE A 1 82 ? -1.658 8.004 2.466 1.00 96.81 82 PHE A C 1
ATOM 661 O O . PHE A 1 82 ? -0.722 7.742 1.715 1.00 96.81 82 PHE A O 1
ATOM 668 N N . MET A 1 83 ? -1.776 9.197 3.064 1.00 94.88 83 MET A N 1
ATOM 669 C CA . MET A 1 83 ? -0.748 10.237 2.930 1.00 94.88 83 MET A CA 1
ATOM 670 C C . MET A 1 83 ? 0.584 9.823 3.564 1.00 94.88 83 MET A C 1
ATOM 672 O O . MET A 1 83 ? 1.630 10.059 2.964 1.00 94.88 83 MET A O 1
ATOM 676 N N . VAL A 1 84 ? 0.563 9.231 4.762 1.00 94.06 84 VAL A N 1
ATOM 677 C CA . VAL A 1 84 ? 1.775 8.749 5.444 1.00 94.06 84 VAL A CA 1
ATOM 678 C C . VAL A 1 84 ? 2.421 7.626 4.640 1.00 94.06 84 VAL A C 1
ATOM 680 O O . VAL A 1 84 ? 3.617 7.688 4.362 1.00 94.06 84 VAL A O 1
ATOM 683 N N . LEU A 1 85 ? 1.623 6.651 4.191 1.00 92.88 85 LEU A N 1
ATOM 684 C CA . LEU A 1 85 ? 2.101 5.556 3.349 1.00 92.88 85 LEU A CA 1
ATOM 685 C C . LEU A 1 85 ? 2.780 6.085 2.085 1.00 92.88 85 LEU A C 1
ATOM 687 O O . LEU A 1 85 ? 3.945 5.770 1.855 1.00 92.88 85 LEU A O 1
ATOM 691 N N . GLN A 1 86 ? 2.096 6.941 1.320 1.00 90.44 86 GLN A N 1
ATOM 692 C CA . GLN A 1 86 ? 2.610 7.504 0.065 1.00 90.44 86 GLN A CA 1
ATOM 693 C C . GLN A 1 86 ? 3.889 8.328 0.233 1.00 90.44 86 GLN A C 1
ATOM 695 O O . GLN A 1 86 ? 4.667 8.437 -0.706 1.00 90.44 86 GLN A O 1
ATOM 700 N N . ARG A 1 87 ? 4.106 8.934 1.402 1.00 87.69 87 ARG A N 1
ATOM 701 C CA . ARG A 1 87 ? 5.282 9.775 1.653 1.00 87.69 87 ARG A CA 1
ATOM 702 C C . ARG A 1 87 ? 6.533 9.007 2.060 1.00 87.69 87 ARG A C 1
ATOM 704 O O . ARG A 1 87 ? 7.592 9.616 2.042 1.00 87.69 87 ARG A O 1
ATOM 711 N N . LYS A 1 88 ? 6.403 7.771 2.549 1.00 86.31 88 LYS A N 1
ATOM 712 C CA . LYS A 1 88 ? 7.503 7.096 3.264 1.00 86.31 88 LYS A CA 1
ATOM 713 C C . LYS A 1 88 ? 7.669 5.615 2.972 1.00 86.31 88 LYS A C 1
ATOM 715 O O . LYS A 1 88 ? 8.755 5.085 3.169 1.00 86.31 88 LYS A O 1
ATOM 720 N N . TYR A 1 89 ? 6.592 4.930 2.605 1.00 86.38 89 TYR A N 1
ATOM 721 C CA . TYR A 1 89 ? 6.571 3.467 2.586 1.00 86.38 89 TYR A CA 1
ATOM 722 C C . TYR A 1 89 ? 6.169 2.891 1.235 1.00 86.38 89 TYR A C 1
ATOM 724 O O . TYR A 1 89 ? 6.348 1.695 1.024 1.00 86.38 89 TYR A O 1
ATOM 732 N N . ILE A 1 90 ? 5.586 3.703 0.346 1.00 89.12 90 ILE A N 1
ATOM 733 C CA . ILE A 1 90 ? 5.151 3.245 -0.971 1.00 89.12 90 ILE A CA 1
ATOM 734 C C . ILE A 1 90 ? 5.510 4.240 -2.068 1.00 89.12 90 ILE A C 1
ATOM 736 O O . ILE A 1 90 ? 5.534 5.448 -1.854 1.00 89.12 90 ILE A O 1
ATOM 740 N N . SER A 1 91 ? 5.686 3.718 -3.275 1.00 88.25 91 SER A N 1
ATOM 741 C CA . SER A 1 91 ? 5.897 4.484 -4.501 1.00 88.25 91 SER A CA 1
ATOM 742 C C . SER A 1 91 ? 5.237 3.771 -5.687 1.00 88.25 91 SER A C 1
ATOM 744 O O . SER A 1 91 ? 4.698 2.671 -5.547 1.00 88.25 91 SER A O 1
ATOM 746 N N . TRP A 1 92 ? 5.307 4.368 -6.879 1.00 89.81 92 TRP A N 1
ATOM 747 C CA . TRP A 1 92 ? 4.783 3.763 -8.109 1.00 89.81 92 TRP A CA 1
ATOM 748 C C . TRP A 1 92 ? 5.435 2.410 -8.454 1.00 89.81 92 TRP A C 1
ATOM 750 O O . TRP A 1 92 ? 4.814 1.594 -9.133 1.00 89.81 92 TRP A O 1
ATOM 760 N N . PHE A 1 93 ? 6.644 2.135 -7.950 1.00 85.50 93 PHE A N 1
ATOM 761 C CA . PHE A 1 93 ? 7.343 0.855 -8.116 1.00 85.50 93 PHE A CA 1
ATOM 762 C C . PHE A 1 93 ? 7.359 0.003 -6.833 1.00 85.50 93 PHE A C 1
ATOM 764 O O . PHE A 1 93 ? 7.397 -1.221 -6.924 1.00 85.50 93 PHE A O 1
ATOM 771 N N . ASN A 1 94 ? 7.258 0.618 -5.649 1.00 87.25 94 ASN A N 1
ATOM 772 C CA . ASN A 1 94 ? 7.188 -0.054 -4.348 1.00 87.25 94 ASN A CA 1
ATOM 773 C C . ASN A 1 94 ? 5.765 0.040 -3.764 1.00 87.25 94 ASN A C 1
ATOM 775 O O . ASN A 1 94 ? 5.496 0.811 -2.852 1.00 87.25 94 ASN A O 1
ATOM 779 N N . TYR A 1 95 ? 4.812 -0.708 -4.318 1.00 92.62 95 TYR A N 1
ATOM 780 C CA . TYR A 1 95 ? 3.385 -0.623 -3.948 1.00 92.62 95 TYR A CA 1
ATOM 781 C C . TYR A 1 95 ? 2.840 -1.902 -3.299 1.00 92.62 95 TYR A C 1
ATOM 783 O O . TYR A 1 95 ? 1.653 -1.978 -2.972 1.00 92.62 95 TYR A O 1
ATOM 791 N N . GLU A 1 96 ? 3.676 -2.923 -3.092 1.00 91.25 96 GLU A N 1
ATOM 792 C CA . GLU A 1 96 ? 3.232 -4.236 -2.606 1.00 91.25 96 GLU A CA 1
ATOM 793 C C . GLU A 1 96 ? 2.534 -4.165 -1.243 1.00 91.25 96 GLU A C 1
ATOM 795 O O . GLU A 1 96 ? 1.606 -4.934 -0.980 1.00 91.25 96 GLU A O 1
ATOM 800 N N . LEU A 1 97 ? 2.923 -3.209 -0.394 1.00 93.50 97 LEU A N 1
ATOM 801 C CA . LEU A 1 97 ? 2.237 -2.948 0.868 1.00 93.50 97 LEU A CA 1
ATOM 802 C C . LEU A 1 97 ? 0.744 -2.661 0.653 1.00 93.50 97 LEU A C 1
ATOM 804 O O . LEU A 1 97 ? -0.092 -3.224 1.358 1.00 93.50 97 LEU A O 1
ATOM 808 N N . ILE A 1 98 ? 0.390 -1.843 -0.343 1.00 96.44 98 ILE A N 1
ATOM 809 C CA . ILE A 1 98 ? -1.011 -1.539 -0.652 1.00 96.44 98 ILE A CA 1
ATOM 810 C C . ILE A 1 98 ? -1.752 -2.789 -1.112 1.00 96.44 98 ILE A C 1
ATOM 812 O O . ILE A 1 98 ? -2.874 -3.025 -0.665 1.00 96.44 98 ILE A O 1
ATOM 816 N N . VAL A 1 99 ? -1.120 -3.624 -1.939 1.00 96.56 99 VAL A N 1
ATOM 817 C CA . VAL A 1 99 ? -1.715 -4.893 -2.387 1.00 96.56 99 VAL A CA 1
ATOM 818 C C . VAL A 1 99 ? -2.036 -5.786 -1.188 1.00 96.56 99 VAL A C 1
ATOM 820 O O . VAL A 1 99 ? -3.160 -6.274 -1.073 1.00 96.56 99 VAL A O 1
ATOM 823 N N . LYS A 1 100 ? -1.107 -5.914 -0.230 1.00 96.31 100 LYS A N 1
ATOM 824 C CA . LYS A 1 100 ? -1.344 -6.670 1.011 1.00 96.31 100 LYS A CA 1
ATOM 825 C C . LYS A 1 100 ? -2.504 -6.097 1.823 1.00 96.31 100 LYS A C 1
ATOM 827 O O . LYS A 1 100 ? -3.348 -6.853 2.301 1.00 96.31 100 LYS A O 1
ATOM 832 N N . LEU A 1 101 ? -2.583 -4.772 1.957 1.00 97.38 101 LEU A N 1
ATOM 833 C CA . LEU A 1 101 ? -3.698 -4.128 2.652 1.00 97.38 101 LEU A CA 1
ATOM 834 C C . LEU A 1 101 ? -5.037 -4.407 1.950 1.00 97.38 101 LEU A C 1
ATOM 836 O O . LEU A 1 101 ? -6.025 -4.714 2.618 1.00 97.38 101 LEU A O 1
ATOM 840 N N . VAL A 1 102 ? -5.083 -4.355 0.616 1.00 97.94 102 VAL A N 1
ATOM 841 C CA . VAL A 1 102 ? -6.277 -4.718 -0.165 1.00 97.94 102 VAL A CA 1
ATOM 842 C C . VAL A 1 102 ? -6.656 -6.180 0.067 1.00 97.94 102 VAL A C 1
ATOM 844 O O . VAL A 1 102 ? -7.834 -6.484 0.261 1.00 97.94 102 VAL A O 1
ATOM 847 N N . ASP A 1 103 ? -5.687 -7.090 0.093 1.00 97.12 103 ASP A N 1
ATOM 848 C CA . ASP A 1 103 ? -5.955 -8.511 0.292 1.00 97.12 103 ASP A CA 1
ATOM 849 C C . ASP A 1 103 ? -6.537 -8.830 1.667 1.00 97.12 103 ASP A C 1
ATOM 851 O O . ASP A 1 103 ? -7.499 -9.599 1.751 1.00 97.12 103 ASP A O 1
ATOM 855 N N . VAL A 1 104 ? -5.992 -8.207 2.712 1.00 97.50 104 VAL A N 1
ATOM 856 C CA . VAL A 1 104 ? -6.398 -8.426 4.105 1.00 97.50 104 VAL A CA 1
ATOM 857 C C . VAL A 1 104 ? -7.722 -7.729 4.421 1.00 97.50 104 VAL A C 1
ATOM 859 O O . VAL A 1 104 ? -8.624 -8.336 4.999 1.00 97.50 104 VAL A O 1
ATOM 862 N N . PHE A 1 105 ? -7.867 -6.457 4.045 1.00 98.00 105 PHE A N 1
ATOM 863 C CA . PHE A 1 105 ? -8.979 -5.620 4.507 1.00 98.00 105 PHE A CA 1
ATOM 864 C C . PHE A 1 105 ? -10.122 -5.488 3.507 1.00 98.00 105 PHE A C 1
ATOM 866 O O . PHE A 1 105 ? -11.251 -5.187 3.903 1.00 98.00 105 PHE A O 1
ATOM 873 N N . LEU A 1 106 ? -9.863 -5.755 2.227 1.00 97.56 106 LEU A N 1
ATOM 874 C CA . LEU A 1 106 ? -10.854 -5.718 1.153 1.00 97.56 106 LEU A CA 1
ATOM 875 C C . LEU A 1 106 ? -10.933 -7.070 0.411 1.00 97.56 106 LEU A C 1
ATOM 877 O O . LEU A 1 106 ? -10.949 -7.090 -0.824 1.00 97.56 106 LEU A O 1
ATOM 881 N N . PRO A 1 107 ? -11.057 -8.218 1.112 1.00 96.50 107 PRO A N 1
ATOM 882 C CA . PRO A 1 107 ? -10.925 -9.544 0.499 1.00 96.50 107 PRO A CA 1
ATOM 883 C C . PRO A 1 107 ? -11.948 -9.802 -0.617 1.00 96.50 107 PRO A C 1
ATOM 885 O O . PRO A 1 107 ? -11.652 -10.496 -1.587 1.00 96.50 107 PRO A O 1
ATOM 888 N N . ASN A 1 108 ? -13.131 -9.188 -0.518 1.00 96.75 108 ASN A N 1
ATOM 889 C CA . ASN A 1 108 ? -14.215 -9.333 -1.490 1.00 96.75 108 ASN A CA 1
ATOM 890 C C . ASN A 1 108 ? -14.122 -8.358 -2.677 1.00 96.75 108 ASN A C 1
ATOM 892 O O . ASN A 1 108 ? -14.902 -8.478 -3.623 1.00 96.75 108 ASN A O 1
ATOM 896 N N . ASN A 1 109 ? -13.194 -7.395 -2.661 1.00 97.25 109 ASN A N 1
ATOM 897 C CA . ASN A 1 109 ? -13.059 -6.397 -3.720 1.00 97.25 109 ASN A CA 1
ATOM 898 C C . ASN A 1 109 ? -12.234 -6.943 -4.896 1.00 97.25 109 ASN A C 1
ATOM 900 O O . ASN A 1 109 ? -11.086 -6.561 -5.120 1.00 97.25 109 ASN A O 1
ATOM 904 N N . ARG A 1 110 ? -12.836 -7.861 -5.663 1.00 96.69 110 ARG A N 1
ATOM 905 C CA . ARG A 1 110 ? -12.176 -8.506 -6.813 1.00 96.69 110 ARG A CA 1
ATOM 906 C C . ARG A 1 110 ? -11.738 -7.505 -7.880 1.00 96.69 110 ARG A C 1
ATOM 908 O O . ARG A 1 110 ? -10.716 -7.724 -8.517 1.00 96.69 110 ARG A O 1
ATOM 915 N N . SER A 1 111 ? -12.499 -6.423 -8.060 1.00 97.44 111 SER A N 1
ATOM 916 C CA . SER A 1 111 ? -12.168 -5.377 -9.028 1.00 97.44 111 SER A CA 1
ATOM 917 C C . SER A 1 111 ? -10.832 -4.731 -8.686 1.00 97.44 111 SER A C 1
ATOM 919 O O . SER A 1 111 ? -9.963 -4.655 -9.543 1.00 97.44 111 SER A O 1
ATOM 921 N N . LEU A 1 112 ? -10.645 -4.325 -7.429 1.00 97.12 112 LEU A N 1
ATOM 922 C CA . LEU A 1 112 ? -9.420 -3.655 -7.008 1.00 97.12 112 LEU A CA 1
ATOM 923 C C . LEU A 1 112 ? -8.206 -4.591 -7.050 1.00 97.12 112 LEU A C 1
ATOM 925 O O . LEU A 1 112 ? -7.135 -4.191 -7.495 1.00 97.12 112 LEU A O 1
ATOM 929 N N . LYS A 1 113 ? -8.388 -5.857 -6.657 1.00 97.56 113 LYS A N 1
ATOM 930 C CA . LYS A 1 113 ? -7.345 -6.889 -6.773 1.00 97.56 113 LYS A CA 1
ATOM 931 C C . LYS A 1 113 ? -6.912 -7.106 -8.221 1.00 97.56 113 LYS A C 1
ATOM 933 O O . LYS A 1 113 ? -5.720 -7.223 -8.494 1.00 97.56 113 LYS A O 1
ATOM 938 N N . ARG A 1 114 ? -7.876 -7.127 -9.148 1.00 97.94 114 ARG A N 1
ATOM 939 C CA . ARG A 1 114 ? -7.594 -7.212 -10.582 1.00 97.94 114 ARG A CA 1
ATOM 940 C C . ARG A 1 114 ? -6.809 -5.993 -11.056 1.00 97.94 114 ARG A C 1
ATOM 942 O O . ARG A 1 114 ? -5.769 -6.178 -11.660 1.00 97.94 114 ARG A O 1
ATOM 949 N N . THR A 1 115 ? -7.232 -4.781 -10.693 1.00 98.25 115 THR A N 1
ATOM 950 C CA . THR A 1 115 ? -6.520 -3.545 -11.056 1.00 98.25 115 THR A CA 1
ATOM 951 C C . THR A 1 115 ? -5.058 -3.553 -10.600 1.00 98.25 115 THR A C 1
ATOM 953 O O . THR A 1 115 ? -4.178 -3.245 -11.394 1.00 98.25 115 THR A O 1
ATOM 956 N N . TRP A 1 116 ? -4.774 -3.957 -9.359 1.00 98.06 116 TRP A N 1
ATOM 957 C CA . TRP A 1 116 ? -3.391 -4.077 -8.881 1.00 98.06 116 TRP A CA 1
ATOM 958 C C . TRP A 1 116 ? -2.600 -5.189 -9.582 1.00 98.06 116 TRP A C 1
ATOM 960 O O . TRP A 1 116 ? -1.394 -5.052 -9.773 1.00 98.06 116 TRP A O 1
ATOM 970 N N . SER A 1 117 ? -3.263 -6.277 -9.982 1.00 96.94 117 SER A N 1
ATOM 971 C CA . SER A 1 117 ? -2.629 -7.356 -10.751 1.00 96.94 117 SER A CA 1
ATOM 972 C C . SER A 1 117 ? -2.277 -6.897 -12.167 1.00 96.94 117 SER A C 1
ATOM 974 O O . SER A 1 117 ? -1.157 -7.119 -12.614 1.00 96.94 117 SER A O 1
ATOM 976 N N . ASP A 1 118 ? -3.198 -6.205 -12.837 1.00 97.25 118 ASP A N 1
ATOM 977 C CA . ASP A 1 118 ? -2.985 -5.653 -14.176 1.00 97.25 118 ASP A CA 1
ATOM 978 C C . ASP A 1 118 ? -1.850 -4.611 -14.152 1.00 97.25 118 ASP A C 1
ATOM 980 O O . ASP A 1 118 ? -0.949 -4.659 -14.988 1.00 97.25 118 ASP A O 1
ATOM 984 N N . TYR A 1 119 ? -1.823 -3.737 -13.134 1.00 96.50 119 TYR A N 1
ATOM 985 C CA . TYR A 1 119 ? -0.728 -2.784 -12.917 1.00 96.50 119 TYR A CA 1
ATOM 986 C C . TYR A 1 119 ? 0.622 -3.485 -12.713 1.00 96.50 119 TYR A C 1
ATOM 988 O O . TYR A 1 119 ? 1.634 -3.066 -13.273 1.00 96.50 119 TYR A O 1
ATOM 996 N N . LYS A 1 120 ? 0.644 -4.588 -11.950 1.00 93.62 120 LYS A N 1
ATOM 997 C CA . LYS A 1 120 ? 1.856 -5.383 -11.720 1.00 93.62 120 LYS A CA 1
ATOM 998 C C . LYS A 1 120 ? 2.412 -5.979 -13.005 1.00 93.62 120 LYS A C 1
ATOM 1000 O O . LYS A 1 120 ? 3.618 -5.899 -13.222 1.00 93.62 120 LYS A O 1
ATOM 1005 N N . GLU A 1 121 ? 1.564 -6.580 -13.834 1.00 92.50 121 GLU A N 1
ATOM 1006 C CA . GLU A 1 121 ? 2.007 -7.138 -15.115 1.00 92.50 121 GLU A CA 1
ATOM 1007 C C . GLU A 1 121 ? 2.468 -6.032 -16.068 1.00 92.50 121 GLU A C 1
ATOM 1009 O O . GLU A 1 121 ? 3.552 -6.143 -16.631 1.00 92.50 121 GLU A O 1
ATOM 1014 N N . LYS A 1 122 ? 1.751 -4.901 -16.136 1.00 92.19 122 LYS A N 1
ATOM 1015 C CA . LYS A 1 122 ? 2.177 -3.739 -16.930 1.00 92.19 122 LYS A CA 1
ATOM 1016 C C . LYS A 1 122 ? 3.553 -3.217 -16.502 1.00 92.19 122 LYS A C 1
ATOM 1018 O O . LYS A 1 122 ? 4.401 -2.952 -17.351 1.00 92.19 122 LYS A O 1
ATOM 1023 N N . LEU A 1 123 ? 3.793 -3.082 -15.196 1.00 88.12 123 LEU A N 1
ATOM 1024 C CA . LEU A 1 123 ? 5.086 -2.634 -14.681 1.00 88.12 123 LEU A CA 1
ATOM 1025 C C . LEU A 1 123 ? 6.197 -3.646 -14.988 1.00 88.12 123 LEU A C 1
ATOM 1027 O O . LEU A 1 123 ? 7.292 -3.244 -15.369 1.00 88.12 123 LEU A O 1
ATOM 1031 N N . LYS A 1 124 ? 5.933 -4.951 -14.853 1.00 85.38 124 LYS A N 1
ATOM 1032 C CA . LYS A 1 124 ? 6.900 -5.992 -15.238 1.00 85.38 124 LYS A CA 1
ATOM 1033 C C . LYS A 1 124 ? 7.239 -5.925 -16.721 1.00 85.38 124 LYS A C 1
ATOM 1035 O O . LYS A 1 124 ? 8.416 -5.973 -17.059 1.00 85.38 124 LYS A O 1
ATOM 1040 N N . ASP A 1 125 ? 6.230 -5.811 -17.579 1.00 86.25 125 ASP A N 1
ATOM 1041 C CA . ASP A 1 125 ? 6.413 -5.720 -19.024 1.00 86.25 125 ASP A CA 1
ATOM 1042 C C . ASP A 1 125 ? 7.247 -4.493 -19.384 1.00 86.25 125 ASP A C 1
ATOM 1044 O O . ASP A 1 125 ? 8.179 -4.599 -20.178 1.00 86.25 125 ASP A O 1
ATOM 1048 N N . TYR A 1 126 ? 6.973 -3.347 -18.758 1.00 82.75 126 TYR A N 1
ATOM 1049 C CA . TYR A 1 126 ? 7.799 -2.155 -18.911 1.00 82.75 126 TYR A CA 1
ATOM 1050 C C . TYR A 1 126 ? 9.241 -2.410 -18.473 1.00 82.75 126 TYR A C 1
ATOM 1052 O O . TYR A 1 126 ? 10.164 -2.203 -19.254 1.00 82.75 126 TYR A O 1
ATOM 1060 N N . LEU A 1 127 ? 9.458 -2.924 -17.261 1.00 77.56 127 LEU A N 1
ATOM 1061 C CA . LEU A 1 127 ? 10.807 -3.168 -16.753 1.00 77.56 127 LEU A CA 1
ATOM 1062 C C . LEU A 1 127 ? 11.583 -4.128 -17.664 1.00 77.56 127 LEU A C 1
ATOM 1064 O O . LEU A 1 127 ? 12.711 -3.818 -18.021 1.00 77.56 127 LEU A O 1
ATOM 1068 N N . LEU A 1 128 ? 10.974 -5.227 -18.118 1.00 77.25 128 LEU A N 1
ATOM 1069 C CA . LEU A 1 128 ? 11.607 -6.219 -18.996 1.00 77.25 128 LEU A CA 1
ATOM 1070 C C . LEU A 1 128 ? 11.896 -5.700 -20.413 1.00 77.25 128 LEU A C 1
ATOM 1072 O O . LEU A 1 128 ? 12.910 -6.081 -20.999 1.00 77.25 128 LEU A O 1
ATOM 1076 N N . ASN A 1 129 ? 11.022 -4.856 -20.966 1.00 75.00 129 ASN A N 1
ATOM 1077 C CA . ASN A 1 129 ? 11.122 -4.389 -22.352 1.00 75.00 129 ASN A CA 1
ATOM 1078 C C . ASN A 1 129 ? 11.775 -3.003 -22.484 1.00 75.00 129 ASN A C 1
ATOM 1080 O O . ASN A 1 129 ? 12.139 -2.613 -23.591 1.00 75.00 129 ASN A O 1
ATOM 1084 N N . SER A 1 130 ? 11.967 -2.274 -21.380 1.00 64.50 130 SER A N 1
ATOM 1085 C CA . SER A 1 130 ? 12.466 -0.890 -21.389 1.00 64.50 130 SER A CA 1
ATOM 1086 C C . SER A 1 130 ? 13.910 -0.731 -21.867 1.00 64.50 130 SER A C 1
ATOM 1088 O O . SER A 1 130 ? 14.315 0.405 -22.084 1.00 64.50 130 SER A O 1
ATOM 1090 N N . GLY A 1 131 ? 14.685 -1.813 -22.052 1.00 52.00 131 GLY A N 1
ATOM 1091 C CA . GLY A 1 131 ? 15.964 -1.875 -22.790 1.00 52.00 131 GLY A CA 1
ATOM 1092 C C . GLY A 1 131 ? 17.132 -0.985 -22.318 1.00 52.00 131 GLY A C 1
ATOM 1093 O O . GLY A 1 131 ? 18.273 -1.253 -22.680 1.00 52.00 131 GLY A O 1
ATOM 1094 N N . GLY A 1 132 ? 16.872 0.046 -21.513 1.00 47.91 132 GLY A N 1
ATOM 1095 C CA . GLY A 1 132 ? 17.792 1.122 -21.148 1.00 47.91 132 GLY A CA 1
ATOM 1096 C C . GLY A 1 132 ? 17.509 1.770 -19.787 1.00 47.91 132 GLY A C 1
ATOM 1097 O O . GLY A 1 132 ? 18.317 2.577 -19.338 1.00 47.91 132 GLY A O 1
ATOM 1098 N N . LEU A 1 133 ? 16.430 1.389 -19.083 1.00 50.09 133 LEU A N 1
ATOM 1099 C CA . LEU A 1 133 ? 16.285 1.663 -17.640 1.00 50.09 133 LEU A CA 1
ATOM 1100 C C . LEU A 1 133 ? 17.052 0.652 -16.767 1.00 50.09 133 LEU A C 1
ATOM 1102 O O . LEU A 1 133 ? 17.207 0.836 -15.561 1.00 50.09 133 LEU A O 1
ATOM 1106 N N . LEU A 1 134 ? 17.494 -0.438 -17.393 1.00 50.34 134 LEU A N 1
ATOM 1107 C CA . LEU A 1 134 ? 18.183 -1.562 -16.788 1.00 50.34 134 LEU A CA 1
ATOM 1108 C C . LEU A 1 134 ? 19.680 -1.436 -17.071 1.00 50.34 134 LEU A C 1
ATOM 1110 O O . LEU A 1 134 ? 20.156 -1.823 -18.136 1.00 50.34 134 LEU A O 1
ATOM 1114 N N . THR A 1 135 ? 20.435 -0.901 -16.122 1.00 45.22 135 THR A N 1
ATOM 1115 C CA . THR A 1 135 ? 21.878 -1.156 -16.066 1.00 45.22 135 THR A CA 1
ATOM 1116 C C . THR A 1 135 ? 22.112 -2.414 -15.244 1.00 45.22 135 THR A C 1
ATOM 1118 O O . THR A 1 135 ? 21.573 -2.520 -14.142 1.00 45.22 135 THR A O 1
ATOM 1121 N N . ASP A 1 136 ? 22.914 -3.349 -15.766 1.00 45.94 136 ASP A N 1
ATOM 1122 C CA . ASP A 1 136 ? 23.480 -4.430 -14.958 1.00 45.94 136 ASP A CA 1
ATOM 1123 C C . ASP A 1 136 ? 24.222 -3.776 -13.785 1.00 45.94 136 ASP A C 1
ATOM 1125 O O . ASP A 1 136 ? 25.248 -3.122 -13.971 1.00 45.94 136 ASP A O 1
ATOM 1129 N N . ALA A 1 137 ? 23.658 -3.885 -12.587 1.00 50.25 137 ALA 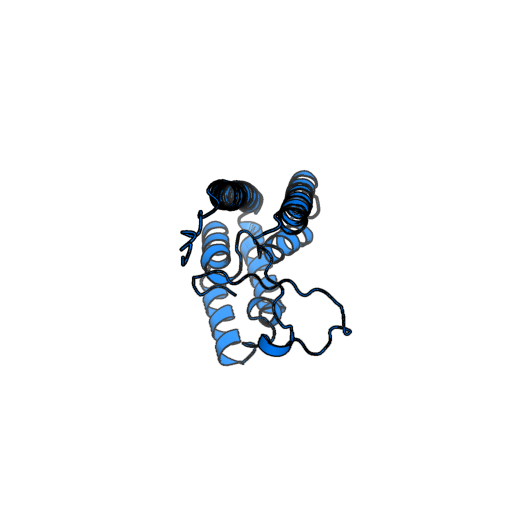A N 1
ATOM 1130 C CA . ALA A 1 137 ? 24.325 -3.475 -11.368 1.00 50.25 137 ALA A CA 1
ATOM 1131 C C . ALA A 1 137 ? 25.008 -4.708 -10.786 1.00 50.25 137 ALA A C 1
ATOM 1133 O O . ALA A 1 137 ? 24.395 -5.779 -10.705 1.00 50.25 137 ALA A O 1
ATOM 1134 N N . ASP A 1 138 ? 26.274 -4.575 -10.397 1.00 53.88 138 ASP A N 1
ATOM 1135 C CA . ASP A 1 138 ? 26.935 -5.654 -9.680 1.00 53.88 138 ASP A CA 1
ATOM 1136 C C . ASP A 1 138 ? 26.198 -5.852 -8.349 1.00 53.88 138 ASP A C 1
ATOM 1138 O O . ASP A 1 138 ? 26.139 -4.956 -7.506 1.00 53.88 138 ASP A O 1
ATOM 1142 N N . ALA A 1 139 ? 25.597 -7.028 -8.174 1.00 51.66 139 ALA A N 1
ATOM 1143 C CA . ALA A 1 139 ? 24.870 -7.400 -6.967 1.00 51.66 139 ALA A CA 1
ATOM 1144 C C . ALA A 1 139 ? 25.735 -7.210 -5.703 1.00 51.66 139 ALA A C 1
ATOM 1146 O O . ALA A 1 139 ? 25.211 -6.866 -4.638 1.00 51.66 139 ALA A O 1
ATOM 1147 N N . LEU A 1 140 ? 27.064 -7.344 -5.840 1.00 55.19 140 LEU A N 1
ATOM 1148 C CA . LEU A 1 140 ? 28.041 -7.102 -4.779 1.00 55.19 140 LEU A CA 1
ATOM 1149 C C . LEU A 1 140 ? 28.110 -5.632 -4.346 1.00 55.19 140 LEU A C 1
ATOM 1151 O O . LEU A 1 140 ? 28.259 -5.373 -3.152 1.00 55.19 140 LEU A O 1
ATOM 1155 N N . GLU A 1 141 ? 27.954 -4.673 -5.264 1.00 49.62 141 GLU A N 1
ATOM 1156 C CA . GLU A 1 141 ? 27.959 -3.235 -4.942 1.00 49.62 141 GLU A CA 1
ATOM 1157 C C . GLU A 1 141 ? 26.764 -2.829 -4.066 1.00 49.62 141 GLU A C 1
ATOM 1159 O O . GLU A 1 141 ? 26.820 -1.821 -3.361 1.00 49.62 141 GLU A O 1
ATOM 1164 N N . PHE A 1 142 ? 25.709 -3.646 -4.051 1.00 53.00 142 PHE A N 1
ATOM 1165 C CA . PHE A 1 142 ? 24.491 -3.428 -3.269 1.00 53.00 142 PHE A CA 1
ATOM 1166 C C . PHE A 1 142 ? 24.308 -4.450 -2.137 1.00 53.00 142 PHE A C 1
ATOM 1168 O O . PHE A 1 142 ? 23.241 -4.521 -1.527 1.00 53.00 142 PHE A O 1
ATOM 1175 N N . GLY A 1 143 ? 25.355 -5.222 -1.819 1.00 52.94 143 GLY A N 1
ATOM 1176 C CA . GLY A 1 143 ? 25.370 -6.152 -0.687 1.00 52.94 143 GLY A CA 1
ATOM 1177 C C . GLY A 1 143 ? 24.512 -7.409 -0.869 1.00 52.94 143 GLY A C 1
ATOM 1178 O O . GLY A 1 143 ? 24.257 -8.114 0.108 1.00 52.94 143 GLY A O 1
ATOM 1179 N N . ILE A 1 144 ? 24.078 -7.711 -2.094 1.00 56.41 144 ILE A N 1
ATOM 1180 C CA . ILE A 1 144 ? 23.268 -8.887 -2.414 1.00 56.41 144 ILE A CA 1
ATOM 1181 C C . ILE A 1 144 ? 24.224 -10.044 -2.742 1.00 56.41 144 ILE A C 1
ATOM 1183 O O . ILE A 1 144 ? 24.846 -10.082 -3.801 1.00 56.41 144 ILE A O 1
ATOM 1187 N N . THR A 1 145 ? 24.380 -10.973 -1.795 1.00 61.12 145 THR A N 1
ATOM 1188 C CA . THR A 1 145 ? 25.383 -12.060 -1.851 1.00 61.12 145 THR A CA 1
ATOM 1189 C C . THR A 1 145 ? 24.779 -13.456 -2.012 1.00 61.12 145 THR A C 1
ATOM 1191 O O . THR A 1 145 ? 25.510 -14.432 -2.171 1.00 61.12 145 THR A O 1
ATOM 1194 N N . ASP A 1 146 ? 23.453 -13.567 -1.985 1.00 63.03 146 ASP A N 1
ATOM 1195 C CA . ASP A 1 146 ? 22.697 -14.821 -2.027 1.00 63.03 146 ASP A CA 1
ATOM 1196 C C . ASP A 1 146 ? 22.218 -15.207 -3.436 1.00 63.03 146 ASP A C 1
ATOM 1198 O O . ASP A 1 146 ? 21.582 -16.248 -3.615 1.00 63.03 146 ASP A O 1
ATOM 1202 N N . VAL A 1 147 ? 22.547 -14.407 -4.454 1.00 58.91 147 VAL A N 1
ATOM 1203 C CA . VAL A 1 147 ? 22.126 -14.664 -5.834 1.00 58.91 147 VAL A CA 1
ATOM 1204 C C . VAL A 1 147 ? 23.149 -15.541 -6.563 1.00 58.91 147 VAL A C 1
ATOM 1206 O O . VAL A 1 147 ? 24.340 -15.218 -6.569 1.00 58.91 147 VAL A O 1
ATOM 1209 N N . PRO A 1 148 ? 22.722 -16.638 -7.218 1.00 61.38 148 PRO A N 1
ATOM 1210 C CA . PRO A 1 148 ? 23.625 -17.487 -7.983 1.00 61.38 148 PRO A CA 1
ATOM 1211 C C . PRO A 1 148 ? 24.375 -16.709 -9.077 1.00 61.38 148 PRO A C 1
ATOM 1213 O O . PRO A 1 148 ? 23.768 -15.850 -9.731 1.00 61.38 148 PRO A O 1
ATOM 1216 N N . PRO A 1 149 ? 25.651 -17.043 -9.348 1.00 50.19 149 PRO A N 1
ATOM 1217 C CA . PRO A 1 149 ? 26.416 -16.436 -10.434 1.00 50.19 149 PRO A CA 1
ATOM 1218 C C . PRO A 1 149 ? 25.664 -16.525 -11.769 1.00 50.19 149 PRO A C 1
ATOM 1220 O O . PRO A 1 149 ? 25.236 -17.605 -12.173 1.00 50.19 149 PRO A O 1
ATOM 1223 N N . GLY A 1 150 ? 25.499 -15.388 -12.450 1.00 51.53 150 GLY A N 1
ATOM 1224 C CA . GLY A 1 150 ? 24.740 -15.285 -13.705 1.00 51.53 150 GLY A CA 1
ATOM 1225 C C . GLY A 1 150 ? 23.265 -14.896 -13.546 1.00 51.53 150 GLY A C 1
ATOM 1226 O O . GLY A 1 150 ? 22.569 -14.744 -14.550 1.00 51.53 150 GLY A O 1
ATOM 1227 N N . THR A 1 151 ? 22.782 -14.694 -12.317 1.00 51.09 151 THR A N 1
ATOM 1228 C CA . THR A 1 151 ? 21.441 -14.146 -12.077 1.00 51.09 151 THR A CA 1
ATOM 1229 C C . THR A 1 151 ? 21.448 -12.635 -12.286 1.00 51.09 151 THR A C 1
ATOM 1231 O O . THR A 1 151 ? 22.237 -11.925 -11.667 1.00 51.09 151 THR A O 1
ATOM 1234 N N . ARG A 1 152 ? 20.562 -12.134 -13.154 1.00 47.44 152 ARG A N 1
ATOM 1235 C CA . ARG A 1 152 ? 20.392 -10.692 -13.374 1.00 47.44 152 ARG A CA 1
ATOM 1236 C C . ARG A 1 152 ? 19.636 -10.086 -12.197 1.00 47.44 152 ARG A C 1
ATOM 1238 O O . ARG A 1 152 ? 18.505 -10.486 -11.925 1.00 47.44 152 ARG A O 1
ATOM 1245 N N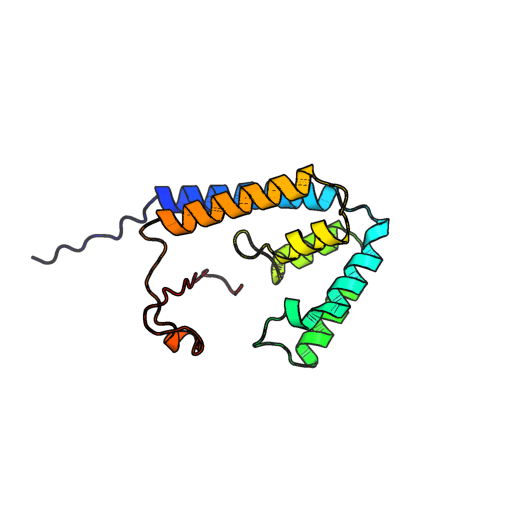 . VAL A 1 153 ? 20.263 -9.138 -11.512 1.00 46.31 153 VAL A N 1
ATOM 1246 C CA . VAL A 1 153 ? 19.677 -8.400 -10.391 1.00 46.31 153 VAL A CA 1
ATOM 1247 C C . VAL A 1 153 ? 19.253 -7.023 -10.890 1.00 46.31 153 VAL A C 1
ATOM 1249 O O . VAL A 1 153 ? 20.028 -6.328 -11.540 1.00 46.31 153 VAL A O 1
ATOM 1252 N N . MET A 1 154 ? 18.004 -6.642 -10.619 1.00 53.38 154 MET A N 1
ATOM 1253 C CA . MET A 1 154 ? 17.455 -5.341 -11.000 1.00 53.38 154 MET A CA 1
ATOM 1254 C C . MET A 1 154 ? 17.632 -4.363 -9.842 1.00 53.38 154 MET A C 1
ATOM 1256 O O . MET A 1 154 ? 17.098 -4.598 -8.759 1.00 53.38 154 MET A O 1
ATOM 1260 N N . ILE A 1 155 ? 18.350 -3.264 -10.073 1.00 48.41 155 ILE A N 1
ATOM 1261 C CA . ILE A 1 155 ? 18.568 -2.226 -9.063 1.00 48.41 155 ILE A CA 1
ATOM 1262 C C . ILE A 1 155 ? 18.128 -0.889 -9.644 1.00 48.41 155 ILE A C 1
ATOM 1264 O O . ILE A 1 155 ? 18.798 -0.306 -10.493 1.00 48.41 155 ILE A O 1
ATOM 1268 N N . ALA A 1 156 ? 16.965 -0.416 -9.205 1.00 48.28 156 ALA A N 1
ATOM 1269 C CA . ALA A 1 156 ? 16.442 0.882 -9.600 1.00 48.28 156 ALA A CA 1
ATOM 1270 C C . ALA A 1 156 ? 17.004 1.954 -8.658 1.00 48.28 156 ALA A C 1
ATOM 1272 O O . ALA A 1 156 ? 16.600 2.045 -7.501 1.00 48.28 156 ALA A O 1
ATOM 1273 N N . LYS A 1 157 ? 17.937 2.781 -9.143 1.00 40.38 157 LYS A N 1
ATOM 1274 C CA . LYS A 1 157 ? 18.355 3.984 -8.416 1.00 40.38 157 LYS A CA 1
ATOM 1275 C C . LYS A 1 157 ? 17.326 5.085 -8.662 1.00 40.38 157 LYS A C 1
ATOM 1277 O O . LYS A 1 157 ? 17.345 5.740 -9.701 1.00 40.38 157 LYS A O 1
ATOM 1282 N N . VAL A 1 158 ? 16.428 5.282 -7.707 1.00 41.75 158 VAL A N 1
ATOM 1283 C CA . VAL A 1 158 ? 15.465 6.384 -7.741 1.00 41.75 158 VAL A CA 1
ATOM 1284 C C . VAL A 1 158 ? 16.087 7.571 -7.018 1.00 41.75 158 VAL A C 1
ATOM 1286 O O . VAL A 1 158 ? 16.242 7.559 -5.801 1.00 41.75 158 VAL A O 1
ATOM 1289 N N . ASP A 1 159 ? 16.501 8.594 -7.769 1.00 32.66 159 ASP A N 1
ATOM 1290 C CA . ASP A 1 159 ? 17.006 9.844 -7.189 1.00 32.66 159 ASP A CA 1
ATOM 1291 C C . ASP A 1 159 ? 15.852 10.617 -6.525 1.00 32.66 159 ASP A C 1
ATOM 1293 O O . ASP A 1 159 ? 15.215 11.485 -7.129 1.00 32.66 159 ASP A O 1
ATOM 1297 N N . ARG A 1 160 ? 15.576 10.243 -5.272 1.00 34.34 160 ARG A N 1
ATOM 1298 C CA . ARG A 1 160 ? 15.320 11.075 -4.083 1.00 34.34 160 ARG A CA 1
ATOM 1299 C C . ARG A 1 160 ? 14.880 10.151 -2.948 1.00 34.34 160 ARG A C 1
ATOM 1301 O O . ARG A 1 160 ? 13.727 9.753 -2.926 1.00 34.34 160 ARG A O 1
ATOM 1308 N N . ASP A 1 161 ? 15.813 9.854 -2.043 1.00 33.88 161 ASP A N 1
ATOM 1309 C CA . ASP A 1 161 ? 15.647 9.400 -0.647 1.00 33.88 161 ASP A CA 1
ATOM 1310 C C . ASP A 1 161 ? 14.662 8.268 -0.278 1.00 33.88 161 ASP A C 1
ATOM 1312 O O . ASP A 1 161 ? 14.634 7.877 0.890 1.00 33.88 161 ASP A O 1
ATOM 1316 N N . ASP A 1 162 ? 13.964 7.650 -1.225 1.00 33.75 162 ASP A N 1
ATOM 1317 C CA . ASP A 1 162 ? 13.065 6.524 -0.984 1.00 33.75 162 ASP A CA 1
ATOM 1318 C C . ASP A 1 162 ? 13.624 5.274 -1.680 1.00 33.75 162 ASP A C 1
ATOM 1320 O O . ASP A 1 162 ? 13.628 5.168 -2.909 1.00 33.75 162 ASP A O 1
ATOM 1324 N N . TYR A 1 163 ? 14.163 4.366 -0.859 1.00 40.28 163 TYR A N 1
ATOM 1325 C CA . TYR A 1 163 ? 14.687 3.054 -1.255 1.00 40.28 163 TYR A CA 1
ATOM 1326 C C . TYR A 1 163 ? 13.558 2.100 -1.665 1.00 40.28 163 TYR A C 1
ATOM 1328 O O . TYR A 1 163 ? 12.502 2.100 -0.987 1.00 40.28 163 TYR A O 1
#